Protein AF-A0A4Y9R4H1-F1 (afdb_monomer_lite)

Structure (mmCIF, N/CA/C/O backbone):
data_AF-A0A4Y9R4H1-F1
#
_entry.id   AF-A0A4Y9R4H1-F1
#
loop_
_atom_site.group_PDB
_atom_site.id
_atom_site.type_symbol
_atom_site.label_atom_id
_atom_site.label_alt_id
_atom_site.label_comp_id
_atom_site.label_asym_id
_atom_site.label_entity_id
_atom_site.label_seq_id
_atom_site.pdbx_PDB_ins_code
_atom_site.Cartn_x
_atom_site.Cartn_y
_atom_site.Cartn_z
_atom_site.occupancy
_atom_site.B_iso_or_equiv
_atom_site.auth_seq_id
_atom_site.auth_comp_id
_atom_site.auth_asym_id
_atom_site.auth_atom_id
_atom_site.pdbx_PDB_model_num
ATOM 1 N N . MET A 1 1 ? 66.806 10.183 -55.158 1.00 44.00 1 MET A N 1
ATOM 2 C CA . MET A 1 1 ? 65.420 10.640 -54.910 1.00 44.00 1 MET A CA 1
ATOM 3 C C . MET A 1 1 ? 64.570 9.395 -54.737 1.00 44.00 1 MET A C 1
ATOM 5 O O . MET A 1 1 ? 64.386 8.678 -55.708 1.00 44.00 1 MET A O 1
ATOM 9 N N . ASN A 1 2 ? 64.202 9.064 -53.498 1.00 41.84 2 ASN A N 1
ATOM 10 C CA . ASN A 1 2 ? 63.594 7.774 -53.160 1.00 41.84 2 ASN A CA 1
ATOM 11 C C . ASN A 1 2 ? 62.055 7.892 -53.203 1.00 41.84 2 ASN A C 1
ATOM 13 O O . ASN A 1 2 ? 61.523 8.767 -52.516 1.00 41.84 2 ASN A O 1
ATOM 17 N N . PRO A 1 3 ? 61.333 7.078 -53.996 1.00 48.44 3 PRO A N 1
ATOM 18 C CA . PRO A 1 3 ? 59.890 7.230 -54.217 1.00 48.44 3 PRO A CA 1
ATOM 19 C C . PRO A 1 3 ? 58.997 6.664 -53.092 1.00 48.44 3 PRO A C 1
ATOM 21 O O . PRO A 1 3 ? 57.774 6.731 -53.192 1.00 48.44 3 PRO A O 1
ATOM 24 N N . GLU A 1 4 ? 59.565 6.137 -52.006 1.00 47.09 4 GLU A N 1
ATOM 25 C CA . GLU A 1 4 ? 58.821 5.367 -50.992 1.00 47.09 4 GLU A CA 1
ATOM 26 C C . GLU A 1 4 ? 58.041 6.204 -49.959 1.00 47.09 4 GLU A C 1
ATOM 28 O O . GLU A 1 4 ? 57.174 5.689 -49.255 1.00 47.09 4 GLU A O 1
ATOM 33 N N . THR A 1 5 ? 58.272 7.514 -49.865 1.00 49.38 5 THR A N 1
ATOM 34 C CA . THR A 1 5 ? 57.635 8.360 -48.835 1.00 49.38 5 THR A CA 1
ATOM 35 C C . THR A 1 5 ? 56.241 8.880 -49.200 1.00 49.38 5 THR A C 1
ATOM 37 O O . THR A 1 5 ? 55.548 9.428 -48.339 1.00 49.38 5 THR A O 1
ATOM 40 N N . SER A 1 6 ? 55.776 8.694 -50.439 1.00 48.66 6 SER A N 1
ATOM 41 C CA . SER A 1 6 ? 54.470 9.199 -50.894 1.00 48.66 6 SER A CA 1
ATOM 42 C C . SER A 1 6 ? 53.304 8.230 -50.642 1.00 48.66 6 SER A C 1
ATOM 44 O O . SER A 1 6 ? 52.174 8.680 -50.439 1.00 48.66 6 SER A O 1
ATOM 46 N N . GLN A 1 7 ? 53.549 6.915 -50.558 1.00 47.75 7 GLN A N 1
ATOM 47 C CA . GLN A 1 7 ? 52.482 5.922 -50.345 1.00 47.75 7 GLN A CA 1
ATOM 48 C C . GLN A 1 7 ? 51.966 5.855 -48.896 1.00 47.75 7 GLN A C 1
ATOM 50 O O . GLN A 1 7 ? 50.788 5.569 -48.674 1.00 47.75 7 GLN A O 1
ATOM 55 N N . HIS A 1 8 ? 52.783 6.205 -47.898 1.00 45.84 8 HIS A N 1
ATOM 56 C CA . HIS A 1 8 ? 52.362 6.162 -46.491 1.00 45.84 8 HIS A CA 1
ATOM 57 C C . HIS A 1 8 ? 51.376 7.276 -46.086 1.00 45.84 8 HIS A C 1
ATOM 59 O O . HIS A 1 8 ? 50.636 7.112 -45.113 1.00 45.84 8 HIS A O 1
ATOM 65 N N . ARG A 1 9 ? 51.292 8.390 -46.834 1.00 47.56 9 ARG A N 1
ATOM 66 C CA . ARG A 1 9 ? 50.329 9.474 -46.540 1.00 47.56 9 ARG A CA 1
ATOM 67 C C . ARG A 1 9 ? 48.899 9.174 -46.998 1.00 47.56 9 ARG A C 1
ATOM 69 O O . ARG A 1 9 ? 47.961 9.637 -46.354 1.00 47.56 9 ARG A O 1
ATOM 76 N N . LEU A 1 10 ? 48.712 8.388 -48.060 1.00 47.72 10 LEU A N 1
ATOM 77 C CA . LEU A 1 10 ? 47.380 8.088 -48.608 1.00 47.72 10 LEU A CA 1
ATOM 78 C C . LEU A 1 10 ? 46.653 6.974 -47.830 1.00 47.72 10 LEU A C 1
ATOM 80 O O . LEU A 1 10 ? 45.435 7.034 -47.658 1.00 47.72 10 LEU A O 1
ATOM 84 N N . GLY A 1 11 ? 47.388 6.000 -47.279 1.00 48.50 11 GLY A N 1
ATOM 85 C CA . GLY A 1 11 ? 46.808 4.884 -46.517 1.00 48.50 11 GLY A CA 1
ATOM 86 C C . GLY A 1 11 ? 46.246 5.267 -45.141 1.00 48.50 11 GLY A C 1
ATOM 87 O O . GLY A 1 11 ? 45.251 4.692 -44.693 1.00 48.50 11 GLY A O 1
ATOM 88 N N . ASN A 1 12 ? 46.832 6.269 -44.478 1.00 52.34 12 ASN A N 1
ATOM 89 C CA . ASN A 1 12 ? 46.416 6.681 -43.132 1.00 52.34 12 ASN A CA 1
ATOM 90 C C . ASN A 1 12 ? 45.131 7.531 -43.141 1.00 52.34 12 ASN A C 1
ATOM 92 O O . ASN A 1 12 ? 44.297 7.392 -42.245 1.00 52.34 12 ASN A O 1
ATOM 96 N N . GLY A 1 13 ? 44.904 8.342 -44.182 1.00 53.50 13 GLY A N 1
ATOM 97 C CA . GLY A 1 13 ? 43.683 9.147 -44.322 1.00 53.50 13 GLY A CA 1
ATOM 98 C C . GLY A 1 13 ? 42.420 8.314 -44.588 1.00 53.50 13 GLY A C 1
ATOM 99 O O . GLY A 1 13 ? 41.361 8.594 -44.025 1.00 53.50 13 GLY A O 1
ATOM 100 N N . ALA A 1 14 ? 42.528 7.249 -45.389 1.00 53.94 14 ALA A N 1
ATOM 101 C CA . ALA A 1 14 ? 41.408 6.357 -45.711 1.00 53.94 14 ALA A CA 1
ATOM 102 C C . ALA A 1 14 ? 40.990 5.463 -44.524 1.00 53.94 14 ALA A C 1
ATOM 104 O O . ALA A 1 14 ? 39.797 5.246 -44.290 1.00 53.94 14 ALA A O 1
ATOM 105 N N . LYS A 1 15 ? 41.960 4.996 -43.723 1.00 54.31 15 LYS A N 1
ATOM 106 C CA . LYS A 1 15 ? 41.707 4.246 -42.478 1.00 54.31 15 LYS A CA 1
ATOM 107 C C . LYS A 1 15 ? 41.097 5.132 -41.385 1.00 54.31 15 LYS A C 1
ATOM 109 O O . LYS A 1 15 ? 40.176 4.706 -40.697 1.00 54.31 15 LYS A O 1
ATOM 114 N N . CYS A 1 16 ? 41.541 6.386 -41.281 1.00 54.69 16 CYS A N 1
ATOM 115 C CA . CYS A 1 16 ? 40.981 7.351 -40.333 1.00 54.69 16 CYS A CA 1
ATOM 116 C C . CYS A 1 16 ? 39.535 7.738 -40.698 1.00 54.69 16 CYS A C 1
ATOM 118 O O . CYS A 1 16 ? 38.660 7.754 -39.836 1.00 54.69 16 CYS A O 1
ATOM 120 N N . ARG A 1 17 ? 39.237 7.936 -41.993 1.00 59.72 17 ARG A N 1
ATOM 121 C CA . ARG A 1 17 ? 37.866 8.185 -42.474 1.00 59.72 17 ARG A CA 1
ATOM 122 C C . ARG A 1 17 ? 36.937 7.000 -42.216 1.00 59.72 17 ARG A C 1
ATOM 124 O O . ARG A 1 17 ? 35.854 7.194 -41.681 1.00 59.72 17 ARG A O 1
ATOM 131 N N . THR A 1 18 ? 37.343 5.773 -42.537 1.00 61.66 18 THR A N 1
ATOM 132 C CA . THR A 1 18 ? 36.495 4.588 -42.296 1.00 61.66 18 THR A CA 1
ATOM 133 C C . THR A 1 18 ? 36.267 4.310 -40.806 1.00 61.66 18 THR A C 1
ATOM 135 O O . THR A 1 18 ? 35.164 3.909 -40.436 1.00 61.66 18 THR A O 1
ATOM 138 N N . ALA A 1 19 ? 37.247 4.587 -39.939 1.00 64.31 19 ALA A N 1
ATOM 139 C CA . ALA A 1 19 ? 37.071 4.543 -38.487 1.00 64.31 19 ALA A CA 1
ATOM 140 C C . ALA A 1 19 ? 36.080 5.612 -37.989 1.00 64.31 19 ALA A C 1
ATOM 142 O O . ALA A 1 19 ? 35.173 5.286 -37.226 1.00 64.31 19 ALA A O 1
ATOM 143 N N . LEU A 1 20 ? 36.179 6.851 -38.485 1.00 68.69 20 LEU A N 1
ATOM 144 C CA . LEU A 1 20 ? 35.239 7.925 -38.147 1.00 68.69 20 LEU A CA 1
ATOM 145 C C . LEU A 1 20 ? 33.800 7.574 -38.544 1.00 68.69 20 LEU A C 1
ATOM 147 O O . LEU A 1 20 ? 32.882 7.734 -37.747 1.00 68.69 20 LEU A O 1
ATOM 151 N N . TRP A 1 21 ? 33.601 7.032 -39.747 1.00 71.69 21 TRP A N 1
ATOM 152 C CA . TRP A 1 21 ? 32.281 6.611 -40.225 1.00 71.69 21 TRP A CA 1
ATOM 153 C C . TRP A 1 21 ? 31.670 5.488 -39.377 1.00 71.69 21 TRP A C 1
ATOM 155 O O . TRP A 1 21 ? 30.459 5.471 -39.161 1.00 71.69 21 TRP A O 1
ATOM 165 N N . ARG A 1 22 ? 32.492 4.568 -38.855 1.00 76.62 22 ARG A N 1
ATOM 166 C CA . ARG A 1 22 ? 32.036 3.525 -37.922 1.00 76.62 22 ARG A CA 1
ATOM 167 C C . ARG A 1 22 ? 31.616 4.112 -36.577 1.00 76.62 22 ARG A C 1
ATOM 169 O O . ARG A 1 22 ? 30.562 3.738 -36.074 1.00 76.62 22 ARG A O 1
ATOM 176 N N . VAL A 1 23 ? 32.392 5.051 -36.034 1.00 78.12 23 VAL A N 1
ATOM 177 C CA . VAL A 1 23 ? 32.071 5.730 -34.767 1.00 78.12 23 VAL A CA 1
ATOM 178 C C . VAL A 1 23 ? 30.791 6.553 -34.896 1.00 78.12 23 VAL A C 1
ATOM 180 O O . VAL A 1 23 ? 29.908 6.433 -34.054 1.00 78.12 23 VAL A O 1
ATOM 183 N N . VAL A 1 24 ? 30.644 7.324 -35.977 1.00 82.06 24 VAL A N 1
ATOM 184 C CA . VAL A 1 24 ? 29.429 8.110 -36.243 1.00 82.06 24 VAL A CA 1
ATOM 185 C C . VAL A 1 24 ? 28.212 7.195 -36.339 1.00 82.06 24 VAL A C 1
ATOM 187 O O . VAL A 1 24 ? 27.212 7.438 -35.673 1.00 82.06 24 VAL A O 1
ATOM 190 N N . ARG A 1 25 ? 28.312 6.091 -37.089 1.00 81.56 25 ARG A N 1
ATOM 191 C CA . ARG A 1 25 ? 27.214 5.125 -37.219 1.00 81.56 25 ARG A CA 1
ATOM 192 C C . ARG A 1 25 ? 26.839 4.495 -35.876 1.00 81.56 25 ARG A C 1
ATOM 194 O O . ARG A 1 25 ? 25.655 4.331 -35.600 1.00 81.56 25 ARG A O 1
ATOM 201 N N . TYR A 1 26 ? 27.824 4.175 -35.040 1.00 83.44 26 TYR A N 1
ATOM 202 C CA . TYR A 1 26 ? 27.593 3.605 -33.712 1.00 83.44 26 TYR A CA 1
ATOM 203 C C . TYR A 1 26 ? 26.908 4.605 -32.771 1.00 83.44 26 TYR A C 1
ATOM 205 O O . TYR A 1 26 ? 25.918 4.272 -32.124 1.00 83.44 26 TYR A O 1
ATOM 213 N N . MET A 1 27 ? 27.367 5.858 -32.765 1.00 83.94 27 MET A N 1
ATOM 214 C CA . MET A 1 27 ? 26.754 6.929 -31.976 1.00 83.94 27 MET A CA 1
ATOM 215 C C . MET A 1 27 ? 25.322 7.234 -32.425 1.00 83.94 27 MET A C 1
ATOM 217 O O . MET A 1 27 ? 24.451 7.430 -31.583 1.00 83.94 27 MET A O 1
ATOM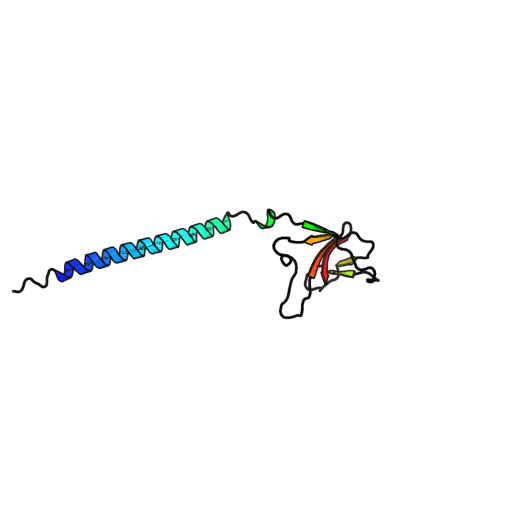 221 N N . SER A 1 28 ? 25.044 7.210 -33.732 1.00 86.62 28 SER A N 1
ATOM 222 C CA . SER A 1 28 ? 23.680 7.364 -34.250 1.00 86.62 28 SER A CA 1
ATOM 223 C C . SER A 1 28 ? 22.757 6.229 -33.803 1.00 86.62 28 SER A C 1
ATOM 225 O O . SER A 1 28 ? 21.605 6.488 -33.466 1.00 86.62 28 SER A O 1
ATOM 227 N N . PHE A 1 29 ? 23.253 4.989 -33.750 1.00 88.94 29 PHE A N 1
ATOM 228 C CA . PHE A 1 29 ? 22.486 3.852 -33.234 1.00 88.94 29 PHE A CA 1
ATOM 229 C C . PHE A 1 29 ? 22.161 3.997 -31.743 1.00 88.94 29 PHE A C 1
ATOM 231 O O . PHE A 1 29 ? 21.025 3.747 -31.348 1.00 88.94 29 PHE A O 1
ATOM 238 N N . ILE A 1 30 ? 23.124 4.445 -30.930 1.00 90.25 30 ILE A N 1
ATOM 239 C CA . ILE A 1 30 ? 22.901 4.704 -29.499 1.00 90.25 30 ILE A CA 1
ATOM 240 C C . ILE A 1 30 ? 21.892 5.839 -29.306 1.00 90.25 30 ILE A C 1
ATOM 242 O O . ILE A 1 30 ? 20.969 5.724 -28.507 1.00 90.25 30 ILE A O 1
ATOM 246 N N . ALA A 1 31 ? 22.029 6.936 -30.051 1.00 90.25 31 ALA A N 1
ATOM 247 C CA . ALA A 1 31 ? 21.094 8.051 -29.954 1.00 90.25 31 ALA A CA 1
ATOM 248 C C . ALA A 1 31 ? 19.665 7.622 -30.329 1.00 90.25 31 ALA A C 1
ATOM 250 O O . ALA A 1 31 ? 18.711 7.975 -29.637 1.00 90.25 31 ALA A O 1
ATOM 251 N N . ALA A 1 32 ? 19.520 6.811 -31.382 1.00 91.62 32 ALA A N 1
ATOM 252 C CA . ALA A 1 32 ? 18.232 6.273 -31.799 1.00 91.62 32 ALA A CA 1
ATOM 253 C C . ALA A 1 32 ? 17.624 5.324 -30.752 1.00 91.62 32 ALA A C 1
ATOM 255 O O . ALA A 1 32 ? 16.422 5.401 -30.504 1.00 91.62 32 ALA A O 1
ATOM 256 N N . SER A 1 33 ? 18.423 4.467 -30.106 1.00 89.38 33 SER A N 1
ATOM 257 C CA . SER A 1 33 ? 17.918 3.550 -29.074 1.00 89.38 33 SER A CA 1
ATOM 258 C C . SER A 1 33 ? 17.501 4.281 -27.798 1.00 89.38 33 SER A C 1
ATOM 260 O O . SER A 1 33 ? 16.441 3.986 -27.248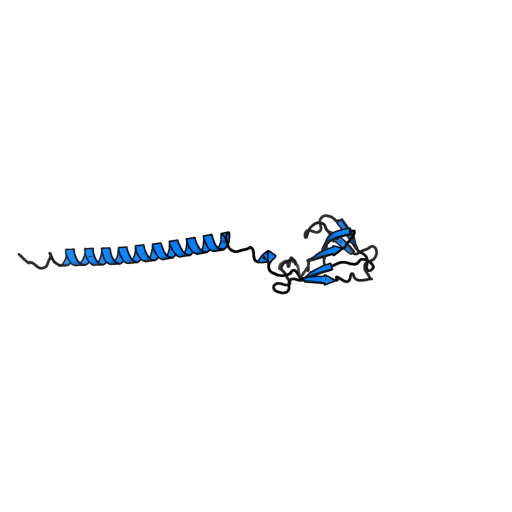 1.00 89.38 33 SER A O 1
ATOM 262 N N . VAL A 1 34 ? 18.272 5.283 -27.365 1.00 91.00 34 VAL A N 1
ATOM 263 C CA . VAL A 1 34 ? 17.922 6.132 -26.215 1.00 91.00 34 VAL A CA 1
ATOM 264 C C . VAL A 1 34 ? 16.641 6.916 -26.495 1.00 91.00 34 VAL A C 1
ATOM 266 O O . VAL A 1 34 ? 15.748 6.965 -25.649 1.00 91.00 34 VAL A O 1
ATOM 269 N N . PHE A 1 35 ? 16.512 7.485 -27.696 1.00 92.31 35 PHE A N 1
ATOM 270 C CA . PHE A 1 35 ? 15.304 8.201 -28.093 1.00 92.31 35 PHE A CA 1
ATOM 271 C C . PHE A 1 35 ? 14.084 7.272 -28.154 1.00 92.31 35 PHE A C 1
ATOM 273 O O . PHE A 1 35 ? 13.034 7.608 -27.610 1.00 92.31 35 PHE A O 1
ATOM 280 N N . ALA A 1 36 ? 14.227 6.078 -28.735 1.00 89.81 36 ALA A N 1
ATOM 281 C CA . ALA A 1 36 ? 13.158 5.083 -28.780 1.00 89.81 36 ALA A CA 1
ATOM 282 C C . ALA A 1 36 ? 12.715 4.643 -27.374 1.00 89.81 36 ALA A C 1
ATOM 284 O O . ALA A 1 36 ? 11.516 4.557 -27.118 1.00 89.81 36 ALA A O 1
ATOM 285 N N . ALA A 1 37 ? 13.653 4.435 -26.445 1.00 85.69 37 ALA A N 1
ATOM 286 C CA . ALA A 1 37 ? 13.343 4.091 -25.057 1.00 85.69 37 ALA A CA 1
ATOM 287 C C . ALA A 1 37 ? 12.608 5.226 -24.324 1.00 85.69 37 ALA A C 1
ATOM 289 O O . ALA A 1 37 ? 11.653 4.973 -23.592 1.00 85.69 37 ALA A O 1
ATOM 290 N N . PHE A 1 38 ? 13.004 6.482 -24.549 1.00 88.19 38 PHE A N 1
ATOM 291 C CA . PHE A 1 38 ? 12.320 7.643 -23.976 1.00 88.19 38 PHE A CA 1
ATOM 292 C C . PHE A 1 38 ? 10.886 7.785 -24.499 1.00 88.19 38 PHE A C 1
ATOM 294 O O . PHE A 1 38 ? 9.955 7.994 -23.720 1.00 88.19 38 PHE A O 1
ATOM 301 N N . VAL A 1 39 ? 10.702 7.641 -25.814 1.00 87.81 39 VAL A N 1
ATOM 302 C CA . VAL A 1 39 ? 9.387 7.668 -26.468 1.00 87.81 39 VAL A CA 1
ATOM 303 C C . VAL A 1 39 ? 8.518 6.525 -25.946 1.00 87.81 39 VAL A C 1
ATOM 305 O O . VAL A 1 39 ? 7.379 6.771 -25.556 1.00 87.81 39 VAL A O 1
ATOM 308 N N . TYR A 1 40 ? 9.068 5.310 -25.845 1.00 81.44 40 TYR A N 1
ATOM 309 C CA . TYR A 1 40 ? 8.382 4.170 -25.241 1.00 81.44 40 TYR A CA 1
ATOM 310 C C . TYR A 1 40 ? 7.947 4.483 -23.812 1.00 81.44 40 TYR A C 1
ATOM 312 O O . TYR A 1 40 ? 6.781 4.331 -23.501 1.00 81.44 40 TYR A O 1
ATOM 320 N N . TRP A 1 41 ? 8.820 5.010 -22.955 1.00 77.75 41 TRP A N 1
ATOM 321 C CA . TRP A 1 41 ? 8.447 5.303 -21.569 1.00 77.75 41 TRP A CA 1
ATOM 322 C C . TRP A 1 41 ? 7.373 6.398 -21.434 1.00 77.75 41 TRP A C 1
ATOM 324 O O . TRP A 1 41 ? 6.613 6.402 -20.471 1.00 77.75 41 TRP A O 1
ATOM 334 N N . LYS A 1 42 ? 7.282 7.322 -22.401 1.00 78.81 42 LYS A N 1
ATOM 335 C CA . LYS A 1 42 ? 6.249 8.371 -22.433 1.00 78.81 42 LYS A CA 1
ATOM 336 C C . LYS A 1 42 ? 4.908 7.911 -23.003 1.00 78.81 42 LYS A C 1
ATOM 338 O O . LYS A 1 42 ? 3.887 8.469 -22.613 1.00 78.81 42 LYS A O 1
ATOM 343 N N . LEU A 1 43 ? 4.918 6.967 -23.942 1.00 78.62 43 LEU A N 1
ATOM 344 C CA . LEU A 1 43 ? 3.723 6.476 -24.639 1.00 78.62 43 LEU A CA 1
ATOM 345 C C . LEU A 1 43 ? 3.235 5.124 -24.127 1.00 78.62 43 LEU A C 1
ATOM 347 O O . LEU A 1 43 ? 2.090 4.766 -24.394 1.00 78.62 43 LEU A O 1
ATOM 351 N N . ALA A 1 44 ? 4.085 4.374 -23.424 1.00 65.19 44 ALA A N 1
ATOM 352 C CA . ALA A 1 44 ? 3.699 3.133 -22.790 1.00 65.19 44 ALA A CA 1
ATOM 353 C C . ALA A 1 44 ? 2.536 3.449 -21.845 1.00 65.19 44 ALA A C 1
ATOM 355 O O . ALA A 1 44 ? 2.654 4.352 -21.007 1.00 65.19 44 ALA A O 1
ATOM 356 N N . PRO A 1 45 ? 1.396 2.759 -21.999 1.00 57.38 45 PRO A N 1
ATOM 357 C CA . PRO A 1 45 ? 0.303 2.904 -21.061 1.00 57.38 45 PRO A CA 1
ATOM 358 C C . PRO A 1 45 ? 0.846 2.619 -19.663 1.00 57.38 45 PRO A C 1
ATOM 360 O O . PRO A 1 45 ? 1.610 1.675 -19.477 1.00 57.38 45 PRO A O 1
ATOM 363 N N . ALA A 1 46 ? 0.483 3.445 -18.682 1.00 57.28 46 ALA A N 1
ATOM 364 C CA . ALA A 1 46 ? 0.811 3.152 -17.297 1.00 57.28 46 ALA A CA 1
ATOM 365 C C . ALA A 1 46 ? 0.129 1.825 -16.931 1.00 57.28 46 ALA A C 1
ATOM 367 O O . ALA A 1 46 ? -1.069 1.798 -16.650 1.00 57.28 46 ALA A O 1
ATOM 368 N N . GLU A 1 47 ? 0.892 0.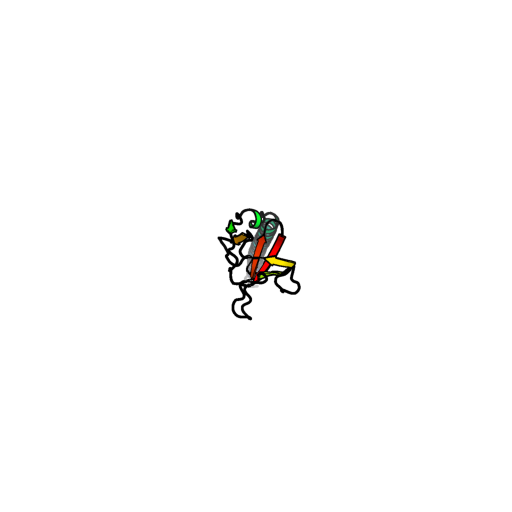729 -16.977 1.00 55.88 47 GLU A N 1
ATOM 369 C CA . GLU A 1 47 ? 0.419 -0.639 -16.718 1.00 55.88 47 GLU A CA 1
ATOM 370 C C . GLU A 1 47 ? -0.244 -0.759 -15.342 1.00 55.88 47 GLU A C 1
ATOM 372 O O . GLU A 1 47 ? -1.101 -1.612 -15.147 1.00 55.88 47 GLU A O 1
ATOM 377 N N . PHE A 1 48 ? 0.031 0.187 -14.436 1.00 52.19 48 PHE A N 1
ATOM 378 C CA . PHE A 1 48 ? -0.672 0.366 -13.165 1.00 52.19 48 PHE A CA 1
ATOM 379 C 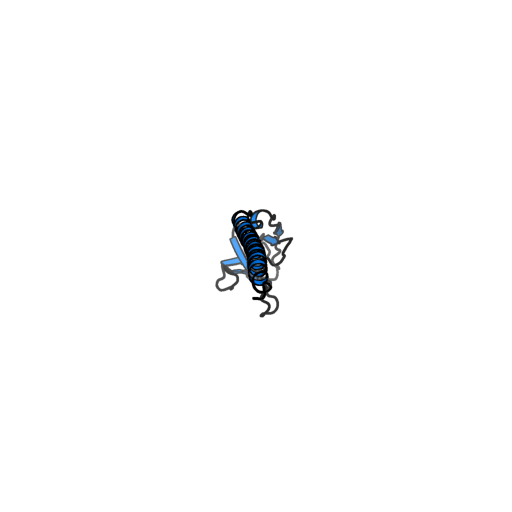C . PHE A 1 48 ? -2.206 0.304 -13.280 1.00 52.19 48 PHE A C 1
ATOM 381 O O . PHE A 1 48 ? -2.857 -0.199 -12.374 1.00 52.19 48 PHE A O 1
ATOM 388 N N . TRP A 1 49 ? -2.796 0.788 -14.380 1.00 47.31 49 TRP A N 1
ATOM 389 C CA . TRP A 1 49 ? -4.254 0.768 -14.569 1.00 47.31 49 TRP A CA 1
ATOM 390 C C . TRP A 1 49 ? -4.796 -0.533 -15.177 1.00 47.31 49 TRP A C 1
ATOM 392 O O . TRP A 1 49 ? -6.011 -0.705 -15.240 1.00 47.31 49 TRP A O 1
ATOM 402 N N . TYR A 1 50 ? -3.921 -1.420 -15.657 1.00 48.84 50 TYR A N 1
ATOM 403 C CA . TYR A 1 50 ? -4.297 -2.638 -16.383 1.00 48.84 50 TYR A CA 1
ATOM 404 C C . TYR A 1 50 ? -4.204 -3.905 -15.531 1.00 48.84 50 TYR A C 1
ATOM 406 O O . TYR A 1 50 ? -4.855 -4.897 -15.862 1.00 48.84 50 TYR A O 1
ATOM 414 N N . HIS A 1 51 ? -3.461 -3.879 -14.423 1.00 55.41 51 HIS A N 1
ATOM 415 C CA . HIS A 1 51 ? -3.534 -4.945 -13.429 1.00 55.41 51 HIS A CA 1
ATOM 416 C C . HIS A 1 51 ? -4.793 -4.741 -12.583 1.00 55.41 51 HIS A C 1
ATOM 418 O O . HIS A 1 51 ? -4.985 -3.695 -11.960 1.00 55.41 51 HIS A O 1
ATOM 424 N N . GLY A 1 52 ? -5.686 -5.732 -12.598 1.00 55.84 52 GLY A N 1
ATOM 425 C CA . GLY A 1 52 ? -6.857 -5.733 -11.731 1.00 55.84 52 GLY A CA 1
ATOM 426 C C . GLY A 1 52 ? -6.401 -5.698 -10.277 1.00 55.84 52 GLY A C 1
ATOM 427 O O . GLY A 1 52 ? -5.742 -6.625 -9.818 1.00 55.84 52 GLY A O 1
ATOM 428 N N . LEU A 1 53 ? -6.725 -4.620 -9.566 1.00 64.12 53 LEU A N 1
ATOM 429 C CA . LEU A 1 53 ? -6.530 -4.551 -8.123 1.00 64.12 53 LEU A CA 1
ATOM 430 C C . LEU A 1 53 ? -7.519 -5.530 -7.488 1.00 64.12 53 LEU A C 1
ATOM 432 O O . LEU A 1 53 ? -8.729 -5.294 -7.525 1.00 64.12 53 LEU A O 1
ATOM 436 N N . ASP A 1 54 ? -7.023 -6.634 -6.934 1.00 71.56 54 ASP A N 1
ATOM 437 C CA . ASP A 1 54 ? -7.876 -7.548 -6.189 1.00 71.56 54 ASP A CA 1
ATOM 438 C C . ASP A 1 54 ? -8.208 -6.934 -4.837 1.00 71.56 54 ASP A C 1
ATOM 440 O O . ASP A 1 54 ? -7.336 -6.558 -4.053 1.00 71.56 54 ASP A O 1
ATOM 444 N N . ILE A 1 55 ? -9.502 -6.815 -4.575 1.00 76.19 55 ILE A N 1
ATOM 445 C CA . ILE A 1 55 ? -10.016 -6.304 -3.314 1.00 76.19 55 ILE A CA 1
ATOM 446 C C . ILE A 1 55 ? -10.415 -7.513 -2.474 1.00 76.19 55 ILE A C 1
ATOM 448 O O . ILE A 1 55 ? -11.319 -8.260 -2.848 1.00 76.19 55 ILE A O 1
ATOM 452 N N . GLU A 1 56 ? -9.756 -7.696 -1.335 1.00 82.69 56 GLU A N 1
ATOM 453 C CA . GLU A 1 56 ? -10.041 -8.782 -0.400 1.00 82.69 56 GLU A CA 1
ATOM 454 C C . GLU A 1 56 ? -10.673 -8.244 0.892 1.00 82.69 56 GLU A C 1
ATOM 456 O O . GLU A 1 56 ? -10.304 -7.168 1.376 1.00 82.69 56 GLU A O 1
ATOM 461 N N . PRO A 1 57 ? -11.634 -8.972 1.487 1.00 84.25 57 PRO A N 1
ATOM 462 C CA . PRO A 1 57 ? -12.201 -8.591 2.773 1.00 84.25 57 PRO A CA 1
ATOM 463 C C . PRO A 1 57 ? -11.119 -8.636 3.859 1.00 84.25 57 PRO A C 1
ATOM 465 O O . PRO A 1 57 ? -10.392 -9.617 3.998 1.00 84.25 57 PRO A O 1
ATOM 468 N N . TYR A 1 58 ? -11.019 -7.565 4.643 1.00 83.44 58 TYR A N 1
ATOM 469 C CA . TYR A 1 58 ? -10.134 -7.478 5.798 1.00 83.44 58 TYR A CA 1
ATOM 470 C C . TYR A 1 58 ? -10.931 -7.740 7.079 1.00 83.44 58 TYR A C 1
ATOM 472 O O . TYR A 1 58 ? -11.855 -6.993 7.405 1.00 83.44 58 TYR A O 1
ATOM 480 N N . GLN A 1 59 ? -10.576 -8.800 7.809 1.00 82.62 59 GLN A N 1
ATOM 481 C CA . GLN A 1 59 ? -11.193 -9.116 9.097 1.00 82.62 59 GLN A CA 1
ATOM 482 C C . GLN A 1 59 ? -10.471 -8.378 10.221 1.00 82.62 59 GLN A C 1
ATOM 484 O O . GLN A 1 59 ? -9.297 -8.623 10.494 1.00 82.62 59 GLN A O 1
ATOM 489 N N . ILE A 1 60 ? -11.190 -7.481 10.891 1.00 80.38 60 ILE A N 1
ATOM 490 C CA . ILE A 1 60 ? -10.660 -6.739 12.033 1.00 80.38 60 ILE A CA 1
ATOM 491 C C . ILE A 1 60 ? -10.685 -7.655 13.266 1.00 80.38 60 ILE A C 1
ATOM 493 O O . ILE A 1 60 ? -11.736 -8.225 13.573 1.00 80.38 60 ILE A O 1
ATOM 497 N N . PRO A 1 61 ? -9.569 -7.799 14.004 1.00 76.19 61 PRO A N 1
ATOM 498 C CA . PRO A 1 61 ? -9.528 -8.642 15.193 1.00 76.19 61 PRO A CA 1
ATOM 499 C C . PRO A 1 61 ? -10.552 -8.192 16.243 1.00 76.19 61 PRO A C 1
ATOM 501 O O . PRO A 1 61 ? -10.567 -7.026 16.642 1.00 76.19 61 PRO A O 1
ATOM 504 N N . ALA A 1 62 ? -11.358 -9.123 16.760 1.00 67.94 62 ALA A N 1
ATOM 505 C CA . ALA A 1 62 ? -12.384 -8.844 17.775 1.00 67.94 62 ALA A CA 1
ATOM 506 C C . ALA A 1 62 ? -11.835 -8.298 19.106 1.00 67.94 62 ALA A C 1
ATOM 508 O O . ALA A 1 62 ? -12.567 -7.689 19.874 1.00 67.94 62 ALA A O 1
ATOM 509 N N . VAL A 1 63 ? -10.535 -8.462 19.360 1.00 66.62 63 VAL A N 1
ATOM 510 C CA . VAL A 1 63 ? -9.839 -7.977 20.565 1.00 66.62 63 VAL A CA 1
ATOM 511 C C . VAL A 1 63 ? -9.574 -6.466 20.578 1.00 66.62 63 VAL A C 1
ATOM 513 O O . VAL A 1 63 ? -8.993 -5.953 21.529 1.00 66.62 63 VAL A O 1
ATOM 516 N N . SER A 1 64 ? -9.973 -5.737 19.537 1.00 63.44 64 SER A N 1
ATOM 517 C CA . SER A 1 64 ? -9.640 -4.323 19.361 1.00 63.44 64 SER A CA 1
ATOM 518 C C . SER A 1 64 ? -10.711 -3.364 19.899 1.00 63.44 64 SER A C 1
ATOM 520 O O . SER A 1 64 ? -11.157 -2.488 19.172 1.00 63.44 64 SER A O 1
ATOM 522 N N . GLU A 1 65 ? -11.125 -3.473 21.167 1.00 68.38 65 GLU A N 1
ATOM 523 C CA . GLU A 1 65 ? -11.921 -2.416 21.829 1.00 68.38 65 GLU A CA 1
ATOM 524 C C . GLU A 1 65 ? -10.993 -1.319 22.392 1.00 68.38 65 GLU A C 1
ATOM 526 O O . GLU A 1 65 ? -9.990 -1.656 23.024 1.00 68.38 65 GLU A O 1
ATOM 531 N N . PRO A 1 66 ? -11.260 -0.008 22.179 1.00 65.00 66 PRO A N 1
ATOM 532 C CA . PRO A 1 66 ? -12.501 0.630 21.694 1.00 65.00 66 PRO A CA 1
ATOM 533 C C . PRO A 1 66 ? -12.669 0.731 20.158 1.00 65.00 66 PRO A C 1
ATOM 535 O O . PRO A 1 66 ? -13.652 1.297 19.670 1.00 65.00 66 PRO A O 1
ATOM 538 N N . GLY A 1 67 ? -11.718 0.204 19.394 1.00 75.56 67 GLY A N 1
ATOM 539 C CA . GLY A 1 67 ? -11.687 0.135 17.932 1.00 75.56 67 GLY A CA 1
ATOM 540 C C . GLY A 1 67 ? -10.239 0.168 17.437 1.00 75.56 67 GLY A C 1
ATOM 541 O O . GLY A 1 67 ? -9.377 0.768 18.079 1.00 75.56 67 GLY A O 1
ATOM 542 N N . PHE A 1 68 ? -9.951 -0.429 16.284 1.00 84.81 68 PHE A N 1
ATOM 543 C CA . PHE A 1 68 ? -8.644 -0.322 15.644 1.00 84.81 68 PHE A CA 1
ATOM 544 C C . PHE A 1 68 ? -8.481 1.075 15.013 1.00 84.81 68 PHE A C 1
ATOM 546 O O . PHE A 1 68 ? -9.346 1.488 14.230 1.00 84.81 68 PHE A O 1
ATOM 553 N N . PRO A 1 69 ? -7.424 1.839 15.342 1.00 87.00 69 PRO A N 1
ATOM 554 C CA . PRO A 1 69 ? -7.234 3.178 14.802 1.00 87.00 69 PRO A CA 1
ATOM 555 C C . PRO A 1 69 ? -6.793 3.119 13.336 1.00 87.00 69 PRO A C 1
ATOM 557 O O . PRO A 1 69 ? -5.851 2.414 12.976 1.00 87.00 69 PRO A O 1
ATOM 560 N N . VAL A 1 70 ? -7.462 3.906 12.496 1.00 86.25 70 VAL A N 1
ATOM 561 C CA . VAL A 1 70 ? -7.139 4.073 11.076 1.00 86.25 70 VAL A CA 1
ATOM 562 C C . VAL A 1 70 ? -6.614 5.482 10.854 1.00 86.25 70 VAL A C 1
ATOM 564 O O . VAL A 1 70 ? -7.252 6.458 11.252 1.00 86.25 70 VAL A O 1
ATOM 567 N N . TYR A 1 71 ? -5.461 5.605 10.205 1.00 87.69 71 TYR A N 1
ATOM 568 C CA . TYR A 1 71 ? -4.737 6.866 10.053 1.00 87.69 71 TYR A CA 1
ATOM 569 C C . TYR A 1 71 ? -4.908 7.475 8.659 1.00 87.69 71 TYR A C 1
ATOM 571 O O . TYR A 1 71 ? -5.114 6.775 7.668 1.00 87.69 71 TYR A O 1
ATOM 579 N N . TRP A 1 72 ? -4.788 8.803 8.569 1.00 80.56 72 TRP A N 1
ATOM 580 C CA . TRP A 1 72 ? -4.797 9.518 7.284 1.00 80.56 72 TRP A CA 1
ATOM 581 C C . TRP A 1 72 ? -3.593 9.184 6.401 1.00 80.56 72 TRP A C 1
ATOM 583 O O . TRP A 1 72 ? -3.722 9.109 5.181 1.00 80.56 72 TRP A O 1
ATOM 593 N N . THR A 1 73 ? -2.425 9.008 7.017 1.00 80.00 73 THR A N 1
ATOM 594 C CA . THR A 1 73 ? -1.151 8.787 6.331 1.00 80.00 73 THR A CA 1
ATOM 595 C C . THR A 1 73 ? -0.416 7.595 6.929 1.00 80.00 73 THR A C 1
ATOM 597 O O . THR A 1 73 ? -0.629 7.240 8.091 1.00 80.00 73 THR A O 1
ATOM 600 N N . TYR A 1 74 ? 0.502 7.032 6.144 1.00 68.00 74 TYR A N 1
ATOM 601 C CA . TYR A 1 74 ? 1.426 5.971 6.557 1.00 68.00 74 TYR A CA 1
ATOM 602 C C . TYR A 1 74 ? 2.297 6.375 7.770 1.00 68.00 74 TYR A C 1
ATOM 604 O O . TYR A 1 74 ? 2.756 5.540 8.544 1.00 68.00 74 TYR A O 1
ATOM 612 N N . GLU A 1 75 ? 2.490 7.680 7.991 1.00 72.62 75 GLU A N 1
ATOM 613 C CA . GLU A 1 75 ? 3.261 8.227 9.117 1.00 72.62 75 GLU A CA 1
ATOM 614 C C . GLU A 1 75 ? 2.498 8.204 10.451 1.00 72.62 75 GLU A C 1
ATOM 616 O O . GLU A 1 75 ? 3.051 8.595 11.476 1.00 72.62 75 GLU A O 1
ATOM 621 N N . LYS A 1 76 ? 1.221 7.789 10.455 1.00 76.50 76 LYS A N 1
ATOM 622 C CA . LYS A 1 76 ? 0.383 7.624 11.661 1.00 76.50 76 LYS A CA 1
ATOM 623 C C . LYS A 1 76 ? 0.218 8.898 12.500 1.00 76.50 76 LYS A C 1
ATOM 625 O O . LYS A 1 76 ? -0.126 8.840 13.676 1.00 76.50 76 LYS A O 1
ATOM 630 N N . LYS A 1 77 ? 0.428 10.073 11.898 1.00 77.75 77 LYS A N 1
ATOM 631 C CA . LYS A 1 77 ? 0.414 11.364 12.610 1.00 77.75 77 LYS A CA 1
ATOM 632 C C . LYS A 1 77 ? -0.971 11.775 13.110 1.00 77.75 77 LYS A C 1
ATOM 634 O O . LYS A 1 77 ? -1.067 12.518 14.081 1.00 77.75 77 LYS A O 1
ATOM 639 N N . ALA A 1 78 ? -2.036 11.321 12.448 1.00 82.25 78 ALA A N 1
ATOM 640 C CA . ALA A 1 78 ? -3.407 11.677 12.796 1.00 82.25 78 ALA A CA 1
ATOM 641 C C . ALA A 1 78 ? -4.373 10.516 12.541 1.00 82.25 78 ALA A C 1
ATOM 643 O O . ALA A 1 78 ? -4.455 9.997 11.421 1.00 82.25 78 ALA A O 1
ATOM 644 N N . VAL A 1 79 ? -5.123 10.142 13.582 1.00 87.25 79 VAL A N 1
ATOM 645 C CA . VAL A 1 79 ? -6.222 9.173 13.486 1.00 87.25 79 VAL A CA 1
ATOM 646 C C . VAL A 1 79 ? -7.374 9.813 12.716 1.00 87.25 79 VAL A C 1
ATOM 648 O O . VAL A 1 79 ? -7.786 10.934 13.011 1.00 87.25 79 VAL A O 1
ATOM 651 N N . ARG A 1 80 ? -7.891 9.097 11.719 1.00 86.19 80 ARG A N 1
ATOM 652 C CA . ARG A 1 80 ? -9.041 9.501 10.910 1.00 86.19 80 ARG A CA 1
ATOM 653 C C . ARG A 1 80 ? -10.343 8.935 11.469 1.00 86.19 80 ARG A C 1
ATOM 655 O O . ARG A 1 80 ? -11.307 9.676 11.620 1.00 86.19 80 ARG A O 1
ATOM 662 N N . PHE A 1 81 ? -10.375 7.635 11.755 1.00 88.88 81 PHE A N 1
ATOM 663 C CA . PHE A 1 81 ? -11.529 6.942 12.332 1.00 88.88 81 PHE A CA 1
ATOM 664 C C . PHE A 1 81 ? -11.099 5.662 13.053 1.00 88.88 81 PHE A C 1
ATOM 666 O O . PHE A 1 81 ? -9.961 5.220 12.923 1.00 88.88 81 PHE A O 1
ATOM 673 N N . HIS A 1 82 ? -12.026 5.075 13.809 1.00 88.62 82 HIS A N 1
ATOM 674 C CA . HIS A 1 82 ? -11.851 3.765 14.429 1.00 88.62 82 HIS A CA 1
ATOM 675 C C . HIS A 1 82 ? -12.750 2.739 13.738 1.00 88.62 82 HIS A C 1
ATOM 677 O O . HIS A 1 82 ? -13.922 3.020 13.442 1.00 88.62 82 HIS A O 1
ATOM 683 N N . VAL A 1 83 ? -12.196 1.557 13.490 1.00 87.81 83 VAL A N 1
ATOM 684 C CA . VAL A 1 83 ? -12.929 0.407 12.954 1.00 87.81 83 VAL A CA 1
ATOM 685 C C . VAL A 1 83 ? -13.122 -0.654 14.027 1.00 87.81 83 VAL A C 1
ATOM 687 O O . VAL A 1 83 ? -12.288 -0.821 14.908 1.00 87.81 83 VAL A O 1
ATOM 690 N N . ARG A 1 84 ? -14.248 -1.346 13.979 1.00 87.81 84 ARG A N 1
ATOM 691 C CA . ARG A 1 84 ? -14.660 -2.390 14.913 1.00 87.81 84 ARG A CA 1
ATOM 692 C C . ARG A 1 84 ? -14.811 -3.700 14.157 1.00 87.81 84 ARG A C 1
ATOM 694 O O . ARG A 1 84 ? -14.964 -3.700 12.943 1.00 87.81 84 ARG A O 1
ATOM 701 N N . ALA A 1 85 ? -14.826 -4.813 14.881 1.00 84.00 85 ALA A N 1
ATOM 702 C CA . ALA A 1 85 ? -14.975 -6.146 14.291 1.00 84.00 85 ALA A CA 1
ATOM 703 C C . ALA A 1 85 ? -16.268 -6.333 13.474 1.00 84.00 85 ALA A C 1
ATOM 705 O O . ALA A 1 85 ? -16.316 -7.160 12.571 1.00 84.00 85 ALA A O 1
ATOM 706 N N . GLU A 1 86 ? -17.301 -5.552 13.785 1.00 85.69 86 GLU A N 1
ATOM 707 C CA . GLU A 1 86 ? -18.582 -5.518 13.073 1.00 85.69 86 GLU A CA 1
ATOM 708 C C . GLU A 1 86 ? -18.544 -4.730 11.749 1.00 85.69 86 GLU A C 1
ATOM 710 O O . GLU A 1 86 ? -19.456 -4.863 10.932 1.00 85.69 86 GLU A O 1
ATOM 715 N N . ASP A 1 87 ? -17.500 -3.930 11.504 1.00 86.38 87 ASP A N 1
ATOM 716 C CA . ASP A 1 87 ? -17.374 -3.165 10.266 1.00 86.38 87 ASP A CA 1
ATOM 717 C C . ASP A 1 87 ? -16.895 -4.045 9.109 1.00 86.38 87 ASP A C 1
ATOM 719 O O . ASP A 1 87 ? -15.917 -4.788 9.210 1.00 86.38 87 ASP A O 1
ATOM 723 N N . GLN A 1 88 ? -17.539 -3.886 7.954 1.00 88.12 88 GLN A N 1
ATOM 724 C CA . GLN A 1 88 ? -17.061 -4.474 6.710 1.00 88.12 88 GLN A CA 1
ATOM 725 C C . GLN A 1 88 ? -15.956 -3.595 6.130 1.00 88.12 88 GLN A C 1
ATOM 727 O O . GLN A 1 88 ? -16.213 -2.483 5.670 1.00 88.12 88 GLN A O 1
ATOM 732 N N . CYS A 1 89 ? -14.726 -4.092 6.141 1.00 86.38 89 CYS A N 1
ATOM 733 C CA . CYS A 1 89 ? -13.585 -3.411 5.548 1.00 86.38 89 CYS A CA 1
ATOM 734 C C . CYS A 1 89 ? -12.908 -4.308 4.517 1.00 86.38 89 CYS A C 1
ATOM 736 O O . CYS A 1 89 ? -12.965 -5.534 4.583 1.00 86.38 89 CYS A O 1
ATOM 738 N N . PHE A 1 90 ? -12.256 -3.675 3.556 1.00 86.31 90 PHE A N 1
ATOM 739 C CA . PHE A 1 90 ? -11.561 -4.325 2.461 1.00 86.31 90 PHE A CA 1
ATOM 740 C C . PHE A 1 90 ? -10.147 -3.778 2.362 1.00 86.31 90 PHE A C 1
ATOM 742 O O . PHE A 1 90 ? -9.902 -2.623 2.708 1.00 86.31 90 PHE A O 1
ATOM 749 N N . HIS A 1 91 ? -9.229 -4.585 1.858 1.00 83.06 91 HIS A N 1
ATOM 750 C CA . HIS A 1 91 ? -7.880 -4.162 1.528 1.00 83.06 91 HIS A CA 1
ATOM 751 C C . HIS A 1 91 ? -7.552 -4.547 0.092 1.00 83.06 91 HIS A C 1
ATOM 753 O O . HIS A 1 91 ? -8.171 -5.438 -0.489 1.00 83.06 91 HIS A O 1
ATOM 759 N N . ILE A 1 92 ? -6.589 -3.841 -0.487 1.00 76.38 92 ILE A N 1
ATOM 760 C CA . ILE A 1 92 ? -6.090 -4.153 -1.821 1.00 76.38 92 ILE A CA 1
ATOM 761 C C . ILE A 1 92 ? -4.976 -5.179 -1.666 1.00 76.38 92 ILE A C 1
ATOM 763 O O . ILE A 1 92 ? -3.983 -4.915 -0.986 1.00 76.38 92 ILE A O 1
ATOM 767 N N . ARG A 1 93 ? -5.134 -6.327 -2.318 1.00 67.94 93 ARG A N 1
ATOM 768 C CA . ARG A 1 93 ? -4.084 -7.319 -2.484 1.00 67.94 93 ARG A CA 1
ATOM 769 C C . ARG A 1 93 ? -3.545 -7.205 -3.899 1.00 67.94 93 ARG A C 1
ATOM 771 O O . ARG A 1 93 ? -4.242 -7.471 -4.872 1.00 67.94 93 ARG A O 1
ATOM 778 N N . ASP A 1 94 ? -2.290 -6.811 -4.015 1.00 63.09 94 ASP A N 1
ATOM 779 C CA . ASP A 1 94 ? -1.595 -6.868 -5.292 1.00 63.09 94 ASP A CA 1
ATOM 780 C C . ASP A 1 94 ? -1.042 -8.295 -5.479 1.00 63.09 94 ASP A C 1
ATOM 782 O O . ASP A 1 94 ? -0.235 -8.779 -4.680 1.00 63.09 94 ASP A O 1
ATOM 786 N N . ARG A 1 95 ? -1.551 -9.005 -6.499 1.00 54.62 95 ARG A N 1
ATOM 787 C CA . ARG A 1 95 ? -1.163 -10.392 -6.818 1.00 54.62 95 ARG A CA 1
ATOM 788 C C . ARG A 1 95 ? 0.273 -10.515 -7.312 1.00 54.62 95 ARG A C 1
ATOM 790 O O . ARG A 1 95 ? 0.863 -11.581 -7.156 1.00 54.62 95 ARG A O 1
ATOM 797 N N . GLU A 1 96 ? 0.812 -9.474 -7.936 1.00 51.31 96 GLU A N 1
ATOM 798 C CA . GLU A 1 96 ? 2.130 -9.515 -8.575 1.00 51.31 96 GLU A CA 1
ATOM 799 C C . GLU A 1 96 ? 3.216 -8.930 -7.670 1.00 51.31 96 GLU A C 1
ATOM 801 O O . GLU A 1 96 ? 4.368 -9.368 -7.713 1.00 51.31 96 GLU A O 1
ATOM 806 N N . LYS A 1 97 ? 2.846 -7.986 -6.801 1.00 52.59 97 LYS A N 1
ATOM 807 C CA . LYS A 1 97 ? 3.718 -7.411 -5.777 1.00 52.59 97 LYS A CA 1
ATOM 808 C C . LYS A 1 97 ? 2.929 -7.212 -4.485 1.00 52.59 97 LYS A C 1
ATOM 810 O O . LYS A 1 97 ? 2.356 -6.141 -4.306 1.00 52.59 97 LYS A O 1
ATOM 815 N N . PRO A 1 98 ? 2.946 -8.171 -3.541 1.00 52.34 98 PRO A N 1
ATOM 816 C CA . PRO A 1 98 ? 2.223 -8.035 -2.271 1.00 52.34 98 PRO A CA 1
ATOM 817 C C . PRO A 1 98 ? 2.599 -6.767 -1.478 1.00 52.34 98 PRO A C 1
ATOM 819 O O . PRO A 1 98 ? 1.845 -6.349 -0.602 1.00 52.34 98 PRO A O 1
ATOM 822 N N . ASP A 1 99 ? 3.710 -6.116 -1.837 1.00 52.22 99 ASP A N 1
ATOM 823 C CA . ASP A 1 99 ? 4.246 -4.924 -1.189 1.00 52.22 99 ASP A CA 1
ATOM 824 C C . ASP A 1 99 ? 3.908 -3.590 -1.890 1.00 52.22 99 ASP A C 1
ATOM 826 O O . ASP A 1 99 ? 4.301 -2.540 -1.393 1.00 52.22 99 ASP A O 1
ATOM 830 N N . SER A 1 100 ? 3.190 -3.556 -3.025 1.00 47.97 100 SER A N 1
ATOM 831 C CA . SER A 1 100 ? 2.978 -2.295 -3.781 1.00 47.97 100 SER A CA 1
ATOM 832 C C . SER A 1 100 ? 2.267 -1.194 -2.990 1.00 47.97 100 SER A C 1
ATOM 834 O O . SER A 1 100 ? 2.416 -0.010 -3.298 1.00 47.97 100 SER A O 1
ATOM 836 N N . PHE A 1 101 ? 1.511 -1.576 -1.963 1.00 54.75 101 PHE A N 1
ATOM 837 C CA . PHE A 1 101 ? 0.876 -0.650 -1.030 1.00 54.75 101 PHE A CA 1
ATOM 838 C C . PHE A 1 101 ? 1.335 -0.862 0.412 1.00 54.75 101 PHE A C 1
ATOM 840 O O . PHE A 1 101 ? 0.880 -0.127 1.277 1.00 54.75 101 PHE A O 1
ATOM 847 N N . ALA A 1 102 ? 2.236 -1.811 0.679 1.00 52.09 102 ALA A N 1
ATOM 848 C CA . ALA A 1 102 ? 2.804 -2.015 2.002 1.00 52.09 102 ALA A CA 1
ATOM 849 C C . ALA A 1 102 ? 4.167 -1.325 2.083 1.00 52.09 102 ALA A C 1
ATOM 851 O O . ALA A 1 102 ? 5.101 -1.644 1.351 1.00 52.09 102 ALA A O 1
ATOM 852 N N . VAL A 1 103 ? 4.295 -0.347 2.978 1.00 52.41 103 VAL A N 1
ATOM 853 C CA . VAL A 1 103 ? 5.594 0.279 3.239 1.00 52.41 103 VAL A CA 1
ATOM 854 C C . VAL A 1 103 ? 6.379 -0.636 4.171 1.00 52.41 103 VAL A C 1
ATOM 856 O O . VAL A 1 103 ? 6.183 -0.602 5.382 1.00 52.41 103 VAL A O 1
ATOM 859 N N . THR A 1 104 ? 7.268 -1.447 3.605 1.00 51.06 104 THR A N 1
ATOM 860 C CA . THR A 1 104 ? 8.226 -2.247 4.377 1.00 51.06 104 THR A CA 1
ATOM 861 C C . THR A 1 104 ? 9.495 -1.422 4.584 1.00 51.06 104 THR A C 1
ATOM 863 O O . THR A 1 104 ? 10.292 -1.270 3.659 1.00 51.06 104 THR A O 1
ATOM 866 N N . ASP A 1 105 ? 9.692 -0.859 5.780 1.00 47.69 105 ASP A N 1
ATOM 867 C CA . ASP A 1 105 ? 10.954 -0.195 6.131 1.00 47.69 105 ASP A CA 1
ATOM 868 C C . ASP A 1 105 ? 11.976 -1.248 6.612 1.00 47.69 105 ASP A C 1
ATOM 870 O O . ASP A 1 105 ? 11.725 -1.936 7.603 1.00 47.69 105 ASP A O 1
ATOM 874 N N . PRO A 1 106 ? 13.133 -1.415 5.944 1.00 47.28 106 PRO A N 1
ATOM 875 C CA . PRO A 1 106 ? 14.152 -2.374 6.367 1.00 47.28 106 PRO A CA 1
ATOM 876 C C . PRO A 1 106 ? 14.883 -1.982 7.665 1.00 47.28 106 PRO A C 1
ATOM 878 O O . PRO A 1 106 ? 15.646 -2.794 8.189 1.00 47.28 106 PRO A O 1
ATOM 881 N N . LYS A 1 107 ? 14.700 -0.757 8.179 1.00 50.84 107 LYS A N 1
ATOM 882 C CA . LYS A 1 107 ? 15.380 -0.251 9.383 1.00 50.84 107 LYS A CA 1
ATOM 883 C C . LYS A 1 107 ? 14.603 -0.503 10.677 1.00 50.84 107 LYS A C 1
ATOM 885 O O . LYS A 1 107 ? 15.222 -0.630 11.730 1.00 50.84 107 LYS A O 1
ATOM 890 N N . ASP A 1 108 ? 13.284 -0.633 10.568 1.00 46.12 108 ASP A N 1
ATOM 891 C CA . ASP A 1 108 ? 12.357 -0.875 11.667 1.00 46.12 108 ASP A CA 1
ATOM 892 C C . ASP A 1 108 ? 11.627 -2.186 11.383 1.00 46.12 108 ASP A C 1
ATOM 894 O O . ASP A 1 108 ? 10.682 -2.218 10.604 1.00 46.12 108 ASP A O 1
ATOM 898 N N . SER A 1 109 ? 12.108 -3.280 11.974 1.00 42.97 109 SER A N 1
ATOM 899 C CA . SER A 1 109 ? 11.496 -4.617 11.978 1.00 42.97 109 SER A CA 1
ATOM 900 C C . SER A 1 109 ? 10.005 -4.650 11.580 1.00 42.97 109 SER A C 1
ATOM 902 O O . SER A 1 109 ? 9.139 -4.435 12.421 1.00 42.97 109 SER A O 1
ATOM 904 N N . ILE A 1 110 ? 9.739 -4.927 10.298 1.00 46.38 110 ILE A N 1
ATOM 905 C CA . ILE A 1 110 ? 8.477 -5.403 9.703 1.00 46.38 110 ILE A CA 1
ATOM 906 C C . ILE A 1 110 ? 7.210 -4.734 10.276 1.00 46.38 110 ILE A C 1
ATOM 908 O O . ILE A 1 110 ? 6.391 -5.389 10.913 1.00 46.38 110 ILE A O 1
ATOM 912 N N . TYR A 1 111 ? 6.995 -3.444 10.010 1.00 49.91 111 TYR A N 1
ATOM 913 C CA . TYR A 1 111 ? 5.648 -2.872 10.125 1.00 49.91 111 TYR A CA 1
ATOM 914 C C . TYR A 1 111 ? 4.927 -3.021 8.790 1.00 49.91 111 TYR A C 1
ATOM 916 O O . TYR A 1 111 ? 5.114 -2.208 7.888 1.00 49.91 111 TYR A O 1
ATOM 924 N N . LEU A 1 112 ? 4.089 -4.049 8.661 1.00 59.47 112 LEU A N 1
ATOM 925 C CA . LEU A 1 112 ? 3.195 -4.181 7.514 1.00 59.47 112 LEU A CA 1
ATOM 926 C C . LEU A 1 112 ? 2.091 -3.130 7.646 1.00 59.47 112 LEU A C 1
ATOM 928 O O . LEU A 1 112 ? 1.198 -3.227 8.486 1.00 59.47 112 LEU A O 1
ATOM 932 N N . GLN A 1 113 ? 2.181 -2.080 6.838 1.00 68.00 113 GLN A N 1
ATOM 933 C CA . GLN A 1 113 ? 1.141 -1.063 6.765 1.00 68.00 113 GLN A CA 1
ATOM 934 C C . GLN A 1 113 ? 0.182 -1.404 5.634 1.00 68.00 113 GLN A C 1
ATOM 936 O O . GLN A 1 113 ? 0.610 -1.606 4.502 1.00 68.00 113 GLN A O 1
ATOM 941 N N . LEU A 1 114 ? -1.110 -1.461 5.938 1.00 74.94 114 LEU A N 1
ATOM 942 C CA . LEU A 1 114 ? -2.138 -1.861 4.986 1.00 74.94 114 LEU A CA 1
ATOM 943 C C . LEU A 1 114 ? -3.099 -0.695 4.747 1.00 74.94 114 LEU A C 1
ATOM 945 O O . LEU A 1 114 ? -3.595 -0.082 5.696 1.00 74.94 114 LEU A O 1
ATOM 949 N N . LEU A 1 115 ? -3.388 -0.395 3.483 1.00 80.12 115 LEU A N 1
ATOM 950 C CA . LEU A 1 115 ? -4.453 0.535 3.123 1.00 80.12 115 LEU A CA 1
ATOM 951 C C . LEU A 1 115 ? -5.793 -0.208 3.143 1.00 80.12 115 LEU A C 1
ATOM 953 O O . LEU A 1 115 ? -5.986 -1.165 2.390 1.00 80.12 115 LEU A O 1
ATOM 957 N N . ILE A 1 116 ? -6.722 0.255 3.978 1.00 85.50 116 ILE A N 1
ATOM 958 C CA . ILE A 1 116 ? -8.072 -0.301 4.074 1.00 85.50 116 ILE A CA 1
ATOM 959 C C . ILE A 1 116 ? -9.138 0.684 3.607 1.00 85.50 116 ILE A C 1
ATOM 961 O O . ILE A 1 116 ? -8.993 1.907 3.697 1.00 85.50 116 ILE A O 1
ATOM 965 N N . PHE A 1 117 ? -10.249 0.119 3.152 1.00 87.62 117 PHE A N 1
ATOM 9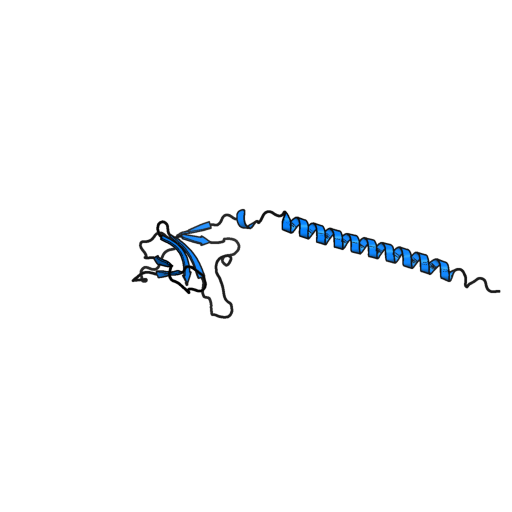66 C CA . PHE A 1 117 ? -11.440 0.807 2.681 1.00 87.62 117 PHE A CA 1
ATOM 967 C C . PHE A 1 117 ? -12.651 0.231 3.406 1.00 87.62 117 PHE A C 1
ATOM 969 O O . PHE A 1 117 ? -12.935 -0.958 3.295 1.00 87.62 117 PHE A O 1
ATOM 976 N N . CYS A 1 118 ? -13.380 1.071 4.133 1.00 89.00 118 CYS A N 1
ATOM 977 C CA . CYS A 1 118 ? -14.579 0.676 4.865 1.00 89.00 118 CYS A CA 1
ATOM 978 C C . CYS A 1 118 ? -15.763 1.518 4.359 1.00 89.00 118 CYS A C 1
ATOM 980 O O . CYS A 1 118 ? -15.752 2.748 4.532 1.00 89.00 118 CYS A O 1
ATOM 982 N N . PRO A 1 119 ? -16.781 0.913 3.719 1.00 87.94 119 PRO A N 1
ATOM 983 C CA . PRO A 1 119 ? -17.974 1.626 3.275 1.00 87.94 119 PRO A CA 1
ATOM 984 C C . PRO A 1 119 ? -18.618 2.416 4.422 1.00 87.94 119 PRO A C 1
ATOM 986 O O . PRO A 1 119 ? -18.731 1.934 5.544 1.00 87.94 119 PRO A O 1
ATOM 989 N N . GLY A 1 120 ? -19.004 3.666 4.159 1.00 86.56 120 GLY A N 1
ATOM 990 C CA . GLY A 1 120 ? -19.617 4.551 5.159 1.00 86.56 120 GLY A CA 1
ATOM 991 C C . GLY A 1 120 ? -18.647 5.259 6.119 1.00 86.56 120 GLY A C 1
ATOM 992 O O . GLY A 1 120 ? -19.039 6.260 6.711 1.00 86.56 120 GLY A O 1
ATOM 993 N N . LYS A 1 121 ? -17.382 4.820 6.234 1.00 86.88 121 LYS A N 1
ATOM 994 C CA . LYS A 1 121 ? -16.347 5.490 7.058 1.00 86.88 121 LYS A CA 1
ATOM 995 C C . LYS A 1 121 ? -15.253 6.159 6.227 1.00 86.88 121 LYS A C 1
ATOM 997 O O . LYS A 1 121 ? -14.781 7.241 6.575 1.00 86.88 121 LYS A O 1
ATOM 1002 N N . GLY A 1 122 ? -14.875 5.539 5.110 1.00 87.31 122 GLY A N 1
ATOM 1003 C CA . GLY A 1 122 ? -13.830 6.019 4.208 1.00 87.31 122 GLY A CA 1
ATOM 1004 C C . GLY A 1 122 ? -12.632 5.074 4.148 1.00 87.31 122 GLY A C 1
ATOM 1005 O O . GLY A 1 122 ? -12.761 3.873 4.372 1.00 87.31 122 GLY A O 1
ATOM 1006 N N . SER A 1 123 ? -11.465 5.619 3.812 1.00 87.44 123 SER A N 1
ATOM 1007 C CA . SER A 1 123 ? -10.220 4.864 3.659 1.00 87.44 123 SER A CA 1
ATOM 1008 C C . SER A 1 123 ? -9.087 5.435 4.503 1.00 87.44 123 SER A C 1
ATOM 1010 O O . SER A 1 123 ? -9.072 6.629 4.838 1.00 87.44 123 SER A O 1
ATOM 1012 N N . GLY A 1 124 ? -8.128 4.580 4.840 1.00 85.12 124 GLY A N 1
ATOM 1013 C CA . GLY A 1 124 ? -6.923 4.983 5.548 1.00 85.12 124 GLY A CA 1
ATOM 1014 C C . GLY A 1 124 ? -6.007 3.812 5.869 1.00 85.12 124 GLY A C 1
ATOM 1015 O O . GLY A 1 124 ? -6.235 2.684 5.441 1.00 85.12 124 GLY A O 1
ATOM 1016 N N . TRP A 1 125 ? -4.947 4.115 6.603 1.00 84.12 125 TRP A N 1
ATOM 1017 C CA . TRP A 1 125 ? -3.843 3.204 6.864 1.00 84.12 125 TRP A CA 1
ATOM 1018 C C . TRP A 1 125 ? -3.999 2.530 8.219 1.00 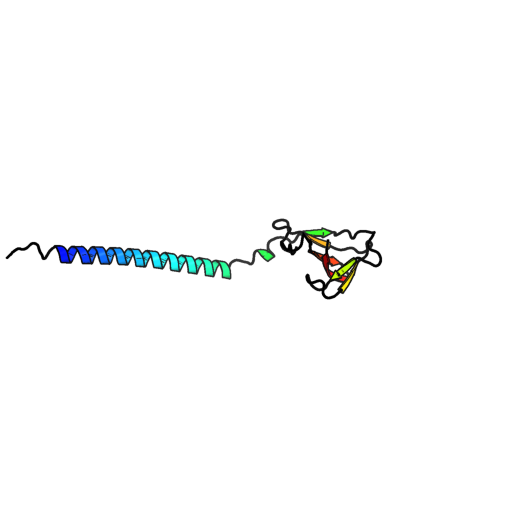84.12 125 TRP A C 1
ATOM 1020 O O . TRP A 1 125 ? -4.236 3.207 9.222 1.00 84.12 125 TRP A O 1
ATOM 1030 N N . ILE A 1 126 ? -3.831 1.212 8.247 1.00 80.06 126 ILE A N 1
ATOM 1031 C CA . ILE A 1 126 ? -3.699 0.423 9.471 1.00 80.06 126 ILE A CA 1
ATOM 1032 C C . ILE A 1 126 ? -2.296 -0.158 9.575 1.00 80.06 126 ILE A C 1
ATOM 1034 O O . ILE A 1 126 ? -1.583 -0.311 8.584 1.00 80.06 126 ILE A O 1
ATOM 1038 N N . VAL A 1 127 ? -1.912 -0.473 10.801 1.00 75.50 127 VAL A N 1
ATOM 1039 C CA . VAL A 1 127 ? -0.630 -1.086 11.132 1.00 75.50 127 VAL A CA 1
ATOM 1040 C C . VAL A 1 127 ? -0.930 -2.489 11.605 1.00 75.50 127 VAL A C 1
ATOM 1042 O O . VAL A 1 127 ? -1.699 -2.627 12.552 1.00 75.50 127 VAL A O 1
ATOM 1045 N N . LEU A 1 128 ? -0.367 -3.487 10.936 1.00 67.44 128 LEU A N 1
ATOM 1046 C CA . LEU A 1 128 ? -0.423 -4.882 11.360 1.00 67.44 128 LEU A CA 1
ATOM 1047 C C . LEU A 1 128 ? 0.706 -5.191 12.346 1.00 67.44 128 LEU A C 1
ATOM 1049 O O . LEU A 1 128 ? 1.805 -4.609 12.179 1.00 67.44 128 LEU A O 1
#

Sequence (128 aa):
MNPETSQHRLGNGAKCRTALWRVVRYMSFIAASVFAAFVYWKLAPAEFWYHGLDIEPYQIPAVSEPGFPVYWTYEKKAVRFHVRAEDQCFHIRDREKPDSFAVTDPKDSIYLQLLIFCPGKGSGWIVL

pLDDT: mean 70.57, std 15.72, range [41.84, 92.31]

Radius of gyration: 31.34 Å; chains: 1; bounding box: 85×22×77 Å

Secondary structure (DSSP, 8-state):
--GGGSHHHHHHHHHHHHHHHHHHHHHHHHHHHHHHHHHHHHHS--GGGTS--EEEEEPPPTT-SS-EEEESSTT--SEEEEE-TTS-EEEEE-SS-TTTT----TTSTT--EEEEEETTTEEEEEE-

Foldseek 3Di:
DDPPPPVVVVVVVVVVVVVVVVVVVVVVVVVVVVVVVVVCVVPPPPCVVVQDFDKAWDADDQPDPVFFFFAADPVRPDTQDGHHRPFTKIFTQDPVDSCPPFDADPVDPDFGKTWMATPPRGIGIGTD